Protein AF-A0A016RWY1-F1 (afdb_monomer)

Structure (mmCIF, N/CA/C/O backbone):
data_AF-A0A016RWY1-F1
#
_entry.id   AF-A0A016RWY1-F1
#
loop_
_atom_site.group_PDB
_atom_site.id
_atom_site.type_symbol
_atom_site.label_atom_id
_atom_site.label_alt_id
_atom_site.label_comp_id
_atom_site.label_asym_id
_atom_site.label_entity_id
_atom_site.label_seq_id
_atom_site.pdbx_PDB_ins_code
_atom_site.Cartn_x
_atom_site.Cartn_y
_atom_site.Cartn_z
_atom_site.occupancy
_atom_site.B_iso_or_equiv
_atom_site.auth_seq_id
_atom_site.auth_comp_id
_atom_site.auth_asym_id
_atom_site.auth_atom_id
_atom_site.pdbx_PDB_model_num
ATOM 1 N N . MET A 1 1 ? 58.516 -8.778 -71.151 1.00 37.78 1 MET A N 1
ATOM 2 C CA . MET A 1 1 ? 58.078 -7.601 -70.379 1.00 37.78 1 MET A CA 1
ATOM 3 C C . MET A 1 1 ? 56.767 -7.133 -70.985 1.00 37.78 1 MET A C 1
ATOM 5 O O . MET A 1 1 ? 56.772 -6.751 -72.142 1.00 37.78 1 MET A O 1
ATOM 9 N N . GLU A 1 2 ? 55.686 -7.360 -70.236 1.00 37.00 2 GLU A N 1
ATOM 10 C CA . GLU A 1 2 ? 54.470 -6.538 -70.077 1.00 37.00 2 GLU A CA 1
ATOM 11 C C . GLU A 1 2 ? 53.980 -5.612 -71.212 1.00 37.00 2 GLU A C 1
ATOM 13 O O . GLU A 1 2 ? 54.668 -4.667 -71.582 1.00 37.00 2 GLU A O 1
ATOM 18 N N . GLY A 1 3 ? 52.702 -5.816 -71.582 1.00 38.44 3 GLY A N 1
ATOM 19 C CA . GLY A 1 3 ? 51.715 -4.778 -71.940 1.00 38.44 3 GLY A CA 1
ATOM 20 C C . GLY A 1 3 ? 51.779 -4.201 -73.359 1.00 38.44 3 GLY A C 1
ATOM 21 O O . GLY A 1 3 ? 52.843 -4.040 -73.928 1.00 38.44 3 GLY A O 1
ATOM 22 N N . ALA A 1 4 ? 50.696 -3.798 -74.020 1.00 40.59 4 ALA A N 1
ATOM 23 C CA . ALA A 1 4 ? 49.253 -3.923 -73.837 1.00 40.59 4 ALA A CA 1
ATOM 24 C C . ALA A 1 4 ? 48.634 -3.496 -75.186 1.00 40.59 4 ALA A C 1
ATOM 26 O O . ALA A 1 4 ? 49.127 -2.570 -75.829 1.00 40.59 4 ALA A O 1
ATOM 27 N N . ALA A 1 5 ? 47.573 -4.172 -75.623 1.00 45.44 5 ALA A N 1
ATOM 28 C CA . ALA A 1 5 ? 46.811 -3.800 -76.809 1.00 45.44 5 ALA A CA 1
ATOM 29 C C . ALA A 1 5 ? 45.986 -2.529 -76.544 1.00 45.44 5 ALA A C 1
ATOM 31 O O . ALA A 1 5 ? 45.270 -2.471 -75.545 1.00 45.44 5 ALA A O 1
ATOM 32 N N . LEU A 1 6 ? 46.026 -1.562 -77.462 1.00 42.53 6 LEU A N 1
ATOM 33 C CA . LEU A 1 6 ? 44.980 -0.549 -77.597 1.00 42.53 6 LEU A CA 1
ATOM 34 C C . LEU A 1 6 ? 44.499 -0.524 -79.048 1.00 42.53 6 LEU A C 1
ATOM 36 O O . LEU A 1 6 ? 45.235 -0.195 -79.974 1.00 42.53 6 LEU A O 1
ATOM 40 N N . LEU A 1 7 ? 43.254 -0.962 -79.189 1.00 45.16 7 LEU A N 1
ATOM 41 C CA . LEU A 1 7 ? 42.408 -0.888 -80.365 1.00 45.16 7 LEU A CA 1
ATOM 42 C C . LEU A 1 7 ? 41.582 0.398 -80.212 1.00 45.16 7 LEU A C 1
ATOM 44 O O . LEU A 1 7 ? 40.684 0.435 -79.377 1.00 45.16 7 LEU A O 1
ATOM 48 N N . GLU A 1 8 ? 41.892 1.416 -81.004 1.00 40.41 8 GLU A N 1
ATOM 49 C CA . GLU A 1 8 ? 41.039 2.579 -81.291 1.00 40.41 8 GLU A CA 1
ATOM 50 C C . GLU A 1 8 ? 40.985 2.691 -82.824 1.00 40.41 8 GLU A C 1
ATOM 52 O O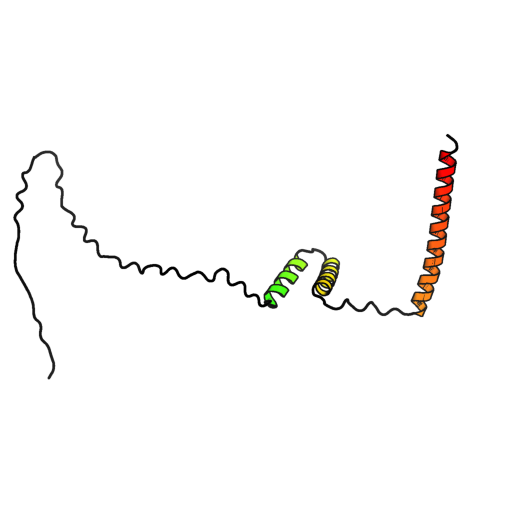 . GLU A 1 8 ? 41.974 2.413 -83.495 1.00 40.41 8 GLU A O 1
ATOM 57 N N . ASP A 1 9 ? 39.907 3.031 -83.513 1.00 36.09 9 ASP A N 1
ATOM 58 C CA . ASP A 1 9 ? 38.536 3.326 -83.139 1.00 36.09 9 ASP A CA 1
ATOM 59 C C . ASP A 1 9 ? 37.688 3.110 -84.403 1.00 36.09 9 ASP A C 1
ATOM 61 O O . ASP A 1 9 ? 38.121 3.354 -85.533 1.00 36.09 9 ASP A O 1
ATOM 65 N N . TYR A 1 10 ? 36.469 2.622 -84.207 1.00 38.66 10 TYR A N 1
ATOM 66 C CA . TYR A 1 10 ? 35.485 2.363 -85.254 1.00 38.66 10 TYR A CA 1
ATOM 67 C C . TYR A 1 10 ? 34.888 3.699 -85.731 1.00 38.66 10 TYR A C 1
ATOM 69 O O . TYR A 1 10 ? 34.192 4.368 -84.968 1.00 38.66 10 TYR A O 1
ATOM 77 N N . SER A 1 11 ? 35.115 4.091 -86.989 1.00 43.97 11 SER A N 1
ATOM 78 C CA . SER A 1 11 ? 34.396 5.212 -87.611 1.00 43.97 11 SER A CA 1
ATOM 79 C C . SER A 1 11 ? 33.672 4.761 -88.877 1.00 43.97 11 SER A C 1
ATOM 81 O O . SER A 1 11 ? 34.259 4.505 -89.926 1.00 43.97 11 SER A O 1
ATOM 83 N N . SER A 1 12 ? 32.362 4.613 -88.745 1.00 43.81 12 SER A N 1
ATOM 84 C CA . SER A 1 12 ? 31.376 4.502 -89.819 1.00 43.81 12 SER A CA 1
ATOM 85 C C . SER A 1 12 ? 30.015 4.618 -89.152 1.00 43.81 12 SER A C 1
ATOM 87 O O . SER A 1 12 ? 29.820 4.116 -88.053 1.00 43.81 12 SER A O 1
ATOM 89 N N . SER A 1 13 ? 28.990 5.206 -89.729 1.00 46.72 13 SER A N 1
ATOM 90 C CA . SER A 1 13 ? 28.770 5.879 -91.001 1.00 46.72 13 SER A CA 1
ATOM 91 C C . SER A 1 13 ? 27.300 6.295 -90.895 1.00 46.72 13 SER A C 1
ATOM 93 O O . SER A 1 13 ? 26.506 5.539 -90.332 1.00 46.72 13 SER A O 1
ATOM 95 N N . GLY A 1 14 ? 26.925 7.450 -91.434 1.00 41.91 14 GLY A N 1
ATOM 96 C CA . GLY A 1 14 ? 25.511 7.781 -91.636 1.00 41.91 14 GLY A CA 1
ATOM 97 C C . GLY A 1 14 ? 25.112 9.111 -91.025 1.00 41.91 14 GLY A C 1
ATOM 98 O O . GLY A 1 14 ? 24.424 9.162 -90.010 1.00 41.91 14 GLY A O 1
ATOM 99 N N . GLY A 1 15 ? 25.554 10.197 -91.656 1.00 43.56 15 GLY A N 1
ATOM 100 C CA . GLY A 1 15 ? 24.892 11.485 -91.515 1.00 43.56 15 GLY A CA 1
ATOM 101 C C . GLY A 1 15 ? 23.735 11.550 -92.503 1.00 43.56 15 GLY A C 1
ATOM 102 O O . GLY A 1 15 ? 23.967 11.828 -93.676 1.00 43.56 15 GLY A O 1
ATOM 103 N N . ASP A 1 16 ? 22.508 11.314 -92.042 1.00 43.84 16 ASP A N 1
ATOM 104 C CA . ASP A 1 16 ? 21.323 11.654 -92.828 1.00 43.84 16 ASP A CA 1
ATOM 105 C C . ASP A 1 16 ? 21.075 13.160 -92.706 1.00 43.84 16 ASP A C 1
ATOM 107 O O . ASP A 1 16 ? 20.672 13.685 -91.664 1.00 43.84 16 ASP A O 1
ATOM 111 N N . ALA A 1 17 ? 21.375 13.866 -93.795 1.00 53.75 17 ALA A N 1
ATOM 112 C CA . ALA A 1 17 ? 21.075 15.274 -93.978 1.00 53.75 17 ALA A CA 1
ATOM 113 C C . ALA A 1 17 ? 19.554 15.466 -94.078 1.00 53.75 17 ALA A C 1
ATOM 115 O O . ALA A 1 17 ? 18.958 15.361 -95.149 1.00 53.75 17 ALA A O 1
ATOM 116 N N . ILE A 1 18 ? 18.916 1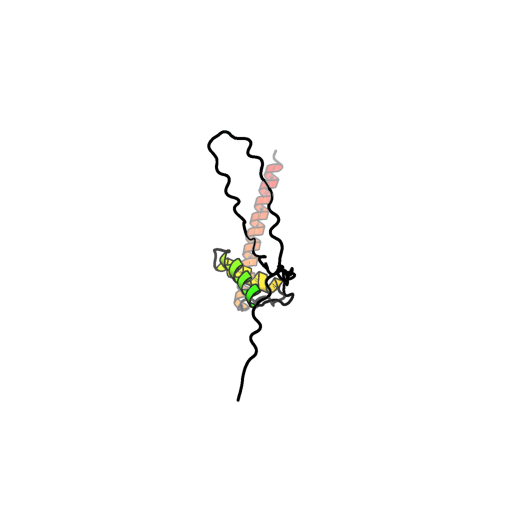5.759 -92.949 1.00 54.12 18 ILE A N 1
ATOM 117 C CA . ILE A 1 18 ? 17.523 16.207 -92.917 1.00 54.12 18 ILE A CA 1
ATOM 118 C C . ILE A 1 18 ? 17.463 17.684 -93.319 1.00 54.12 18 ILE A C 1
ATOM 120 O O . ILE A 1 18 ? 17.818 18.583 -92.563 1.00 54.12 18 ILE A O 1
ATOM 124 N N . SER A 1 19 ? 17.038 17.901 -94.563 1.00 51.50 19 SER A N 1
ATOM 125 C CA . SER A 1 19 ? 16.592 19.184 -95.106 1.00 51.50 19 SER A CA 1
ATOM 126 C C . SER A 1 19 ? 15.407 19.705 -94.288 1.00 51.50 19 SER A C 1
ATOM 128 O O . SER A 1 19 ? 14.372 19.043 -94.201 1.00 51.50 19 SER A O 1
ATOM 130 N N . PHE A 1 20 ? 15.550 20.889 -93.690 1.00 52.19 20 PHE A N 1
ATOM 131 C CA . PHE A 1 20 ? 14.453 21.587 -93.023 1.00 52.19 20 PHE A CA 1
ATOM 132 C C . PHE A 1 20 ? 13.974 22.724 -93.926 1.00 52.19 20 PHE A C 1
ATOM 134 O O . PHE A 1 20 ? 14.702 23.686 -94.168 1.00 52.19 20 PHE A O 1
ATOM 141 N N . THR A 1 21 ? 12.740 22.628 -94.417 1.00 52.44 21 THR A N 1
ATOM 142 C CA . THR A 1 21 ? 12.055 23.749 -95.067 1.00 52.44 21 THR A CA 1
ATOM 143 C C . THR A 1 21 ? 11.734 24.810 -94.019 1.00 52.44 21 THR A C 1
ATOM 145 O O . THR A 1 21 ? 10.956 24.561 -93.097 1.00 52.44 21 THR A O 1
ATOM 148 N N . THR A 1 22 ? 12.331 25.992 -94.146 1.00 52.66 22 THR A N 1
ATOM 149 C CA . THR A 1 22 ? 12.088 27.129 -93.257 1.00 52.66 22 THR A CA 1
ATOM 150 C C . THR A 1 22 ? 10.828 27.883 -93.687 1.00 52.66 22 THR A C 1
ATOM 152 O O . THR A 1 22 ? 10.852 28.697 -94.608 1.00 52.66 22 THR A O 1
ATOM 155 N N . SER A 1 23 ? 9.705 27.660 -92.997 1.00 53.56 23 SER A N 1
ATOM 156 C CA . SER A 1 23 ? 8.629 28.657 -92.977 1.00 53.56 23 SER A CA 1
ATOM 157 C C . SER A 1 23 ? 9.080 29.804 -92.073 1.00 53.56 23 SER A C 1
ATOM 159 O O . SER A 1 23 ? 9.141 29.668 -90.852 1.00 53.56 23 SER A O 1
ATOM 161 N N . SER A 1 24 ? 9.498 30.889 -92.716 1.00 58.97 24 SER A N 1
ATOM 162 C CA . SER A 1 24 ? 10.031 32.103 -92.105 1.00 58.97 24 SER A CA 1
ATOM 163 C C . SER A 1 24 ? 8.954 32.918 -91.373 1.00 58.97 24 SER A C 1
ATOM 165 O O . SER A 1 24 ? 7.801 32.946 -91.800 1.00 58.97 24 SER A O 1
ATOM 167 N N . THR A 1 25 ? 9.415 33.658 -90.356 1.00 46.41 25 THR A N 1
ATOM 168 C CA . THR A 1 25 ? 8.773 34.678 -89.492 1.00 46.41 25 THR A CA 1
ATOM 169 C C . THR A 1 25 ? 8.127 34.136 -88.202 1.00 46.41 25 THR A C 1
ATOM 171 O O . THR A 1 25 ? 7.262 33.275 -88.253 1.00 46.41 25 THR A O 1
ATOM 174 N N . ASP A 1 26 ? 8.522 34.536 -86.987 1.00 52.31 26 ASP A N 1
ATOM 175 C CA . ASP A 1 26 ? 9.234 35.744 -86.548 1.00 52.31 26 ASP A CA 1
ATOM 176 C C . ASP A 1 26 ? 10.189 35.446 -85.360 1.00 52.31 26 ASP A C 1
ATOM 178 O O . ASP A 1 26 ? 9.815 34.796 -84.383 1.00 52.31 26 ASP A O 1
ATOM 182 N N . GLY A 1 27 ? 11.447 35.885 -85.466 1.00 62.06 27 GLY A N 1
ATOM 183 C CA . GLY A 1 27 ? 12.372 36.122 -84.344 1.00 62.06 27 GLY A CA 1
ATOM 184 C C . GLY A 1 27 ? 12.935 34.973 -83.486 1.00 62.06 27 GLY A C 1
ATOM 185 O O . GLY A 1 27 ? 13.771 35.264 -82.631 1.00 62.06 27 GLY A O 1
ATOM 186 N N . VAL A 1 28 ? 12.557 33.700 -83.655 1.00 64.44 28 VAL A N 1
ATOM 187 C CA . VAL A 1 28 ? 12.994 32.632 -82.722 1.00 64.44 28 VAL A CA 1
ATOM 188 C C . VAL A 1 28 ? 13.892 31.587 -83.389 1.00 64.44 28 VAL A C 1
ATOM 190 O O . VAL A 1 28 ? 13.442 30.755 -84.173 1.00 64.44 28 VAL A O 1
ATOM 193 N N . GLN A 1 29 ? 15.177 31.582 -83.021 1.00 65.75 29 GLN A N 1
ATO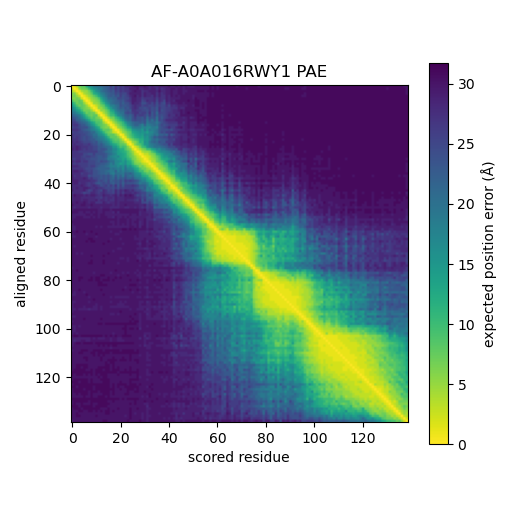M 194 C CA . GLN A 1 29 ? 16.107 30.503 -83.354 1.00 65.75 29 GLN A CA 1
ATOM 195 C C . GLN A 1 29 ? 15.916 29.353 -82.352 1.00 65.75 29 GLN A C 1
ATOM 197 O O . GLN A 1 29 ? 16.373 29.418 -81.212 1.00 65.75 29 GLN A O 1
ATOM 202 N N . VAL A 1 30 ? 15.213 28.293 -82.757 1.00 69.00 30 VAL A N 1
ATOM 203 C CA . VAL A 1 30 ? 15.058 27.091 -81.924 1.00 69.00 30 VAL A CA 1
ATOM 204 C C . VAL A 1 30 ? 16.339 26.264 -82.020 1.00 69.00 30 VAL A C 1
ATOM 206 O O . VAL A 1 30 ? 16.569 25.571 -83.006 1.00 69.00 30 VAL A O 1
ATOM 209 N N . VAL A 1 31 ? 17.184 26.342 -80.990 1.00 75.88 31 VAL A N 1
ATOM 210 C CA . VAL A 1 31 ? 18.356 25.468 -80.833 1.00 75.88 31 VAL A CA 1
ATOM 211 C C . VAL A 1 31 ? 17.895 24.147 -80.204 1.00 75.88 31 VAL A C 1
ATOM 213 O O . VAL A 1 31 ? 17.402 24.164 -79.072 1.00 75.88 31 VAL A O 1
ATOM 216 N N . PRO A 1 32 ? 18.048 22.987 -80.870 1.00 64.94 32 PRO A N 1
ATOM 217 C CA . PRO A 1 32 ? 17.703 21.703 -80.271 1.00 64.94 32 PRO A CA 1
ATOM 218 C C . PRO A 1 32 ? 18.617 21.406 -79.073 1.00 64.94 32 PRO A C 1
ATOM 220 O O . PRO A 1 32 ? 19.798 21.098 -79.232 1.00 64.94 32 PRO A O 1
ATOM 223 N N . CYS A 1 33 ? 18.089 21.480 -77.849 1.00 65.31 33 CYS A N 1
ATOM 224 C CA . CYS A 1 33 ? 18.824 21.049 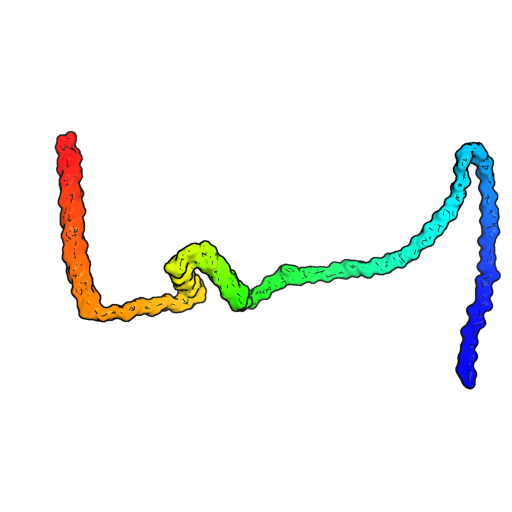-76.664 1.00 65.31 33 CYS A CA 1
ATOM 225 C C . CYS A 1 33 ? 18.671 19.528 -76.491 1.00 65.31 33 CYS A C 1
ATOM 227 O O . CYS A 1 33 ? 17.647 19.010 -76.048 1.00 65.31 33 CYS A O 1
ATOM 229 N N . VAL A 1 34 ? 19.706 18.767 -76.853 1.00 66.06 34 VAL A N 1
ATOM 230 C CA . VAL A 1 34 ? 19.719 17.317 -76.620 1.00 66.06 34 VAL A CA 1
ATOM 231 C C . VAL A 1 34 ? 19.979 17.060 -75.132 1.00 66.06 34 VAL A C 1
ATOM 233 O O . VAL A 1 34 ? 21.123 16.966 -74.684 1.00 66.06 34 VAL A O 1
ATOM 236 N N . ILE A 1 35 ? 18.913 16.946 -74.336 1.00 68.56 35 ILE A N 1
ATOM 237 C CA . ILE A 1 35 ? 19.008 16.550 -72.925 1.00 68.56 35 ILE A CA 1
ATOM 238 C C . ILE A 1 35 ? 19.383 15.065 -72.870 1.00 68.56 35 ILE A C 1
ATOM 240 O O . ILE A 1 35 ? 18.528 14.178 -72.926 1.00 68.56 35 ILE A O 1
ATOM 244 N N . ARG A 1 36 ? 20.681 14.774 -72.735 1.00 66.44 36 ARG A N 1
ATOM 245 C CA . ARG A 1 36 ? 21.180 13.417 -72.475 1.00 66.44 36 ARG A CA 1
ATOM 246 C C . ARG A 1 36 ? 20.739 12.979 -71.075 1.00 66.44 36 ARG A C 1
ATOM 248 O O . ARG A 1 36 ? 21.412 13.251 -70.080 1.00 66.44 36 ARG A O 1
ATOM 255 N N . LYS A 1 37 ? 19.592 12.302 -70.974 1.00 66.81 37 LYS A N 1
ATOM 256 C CA . LYS A 1 37 ? 19.144 11.670 -69.726 1.00 66.81 37 LYS A CA 1
ATOM 257 C C . LYS A 1 37 ? 20.086 10.512 -69.391 1.00 66.81 37 LYS A C 1
ATOM 259 O O . LYS A 1 37 ? 19.964 9.429 -69.951 1.00 66.81 37 LYS A O 1
ATOM 264 N N . LYS A 1 38 ? 21.024 10.725 -68.463 1.00 67.94 38 LYS A N 1
ATOM 265 C CA . LYS A 1 38 ? 21.762 9.611 -67.849 1.00 67.94 38 LYS A CA 1
ATOM 266 C C . LYS A 1 38 ? 20.771 8.765 -67.030 1.00 67.94 38 LYS A C 1
ATOM 268 O O . LYS A 1 38 ? 20.019 9.349 -66.241 1.00 67.94 38 LYS A O 1
ATOM 273 N N . PRO A 1 39 ? 20.746 7.429 -67.180 1.00 65.69 39 PRO A N 1
ATOM 274 C CA . PRO A 1 39 ? 19.873 6.578 -66.385 1.00 65.69 39 PRO A CA 1
ATOM 275 C C . PRO A 1 39 ? 20.310 6.661 -64.921 1.00 65.69 39 PRO A C 1
ATOM 277 O O . PRO A 1 39 ? 21.397 6.220 -64.552 1.00 65.69 39 PRO A O 1
ATOM 280 N N . ARG A 1 40 ? 19.478 7.263 -64.067 1.00 66.62 40 ARG A N 1
ATOM 281 C CA . ARG A 1 40 ? 19.696 7.200 -62.622 1.00 66.62 40 ARG A CA 1
ATOM 282 C C . ARG A 1 40 ? 19.290 5.804 -62.158 1.00 66.62 40 ARG A C 1
ATOM 284 O O . ARG A 1 40 ? 18.104 5.485 -62.143 1.00 66.62 40 ARG A O 1
ATOM 291 N N . PHE A 1 41 ? 20.265 4.983 -61.774 1.00 65.75 41 PHE A N 1
ATOM 292 C CA . PHE A 1 41 ? 20.010 3.750 -61.034 1.00 65.75 41 PHE A CA 1
ATOM 293 C C . PHE A 1 41 ? 19.586 4.134 -59.614 1.00 65.75 41 PHE A C 1
ATOM 295 O O . PHE A 1 41 ? 20.405 4.239 -58.706 1.00 65.75 41 PHE A O 1
ATOM 302 N N . ALA A 1 42 ? 18.301 4.432 -59.434 1.00 69.69 42 ALA A N 1
ATOM 303 C CA . ALA A 1 42 ? 17.728 4.515 -58.103 1.00 69.69 42 ALA A CA 1
ATOM 304 C C . ALA A 1 42 ? 17.660 3.076 -57.571 1.00 69.69 42 ALA A C 1
ATOM 306 O O . ALA A 1 42 ? 16.939 2.264 -58.164 1.00 69.69 42 ALA A O 1
ATOM 307 N N . PRO A 1 43 ? 18.411 2.713 -56.514 1.00 67.00 43 PRO A N 1
ATOM 308 C CA . PRO A 1 43 ? 18.300 1.382 -55.946 1.00 67.00 43 PRO A CA 1
ATOM 309 C C . PRO A 1 43 ? 16.840 1.178 -55.552 1.00 67.00 43 PRO A C 1
ATOM 311 O O . PRO A 1 43 ? 16.286 1.947 -54.764 1.00 67.00 43 PRO A O 1
ATOM 314 N N . LYS A 1 44 ? 16.198 0.176 -56.169 1.00 67.56 44 LYS A N 1
ATOM 315 C CA . LYS A 1 44 ? 14.828 -0.223 -55.844 1.00 67.56 44 LYS A CA 1
ATOM 316 C C . LYS A 1 44 ? 14.774 -0.357 -54.331 1.00 67.56 44 LYS A C 1
ATOM 318 O O . LYS A 1 44 ? 15.500 -1.182 -53.780 1.00 67.56 44 LYS A O 1
ATOM 323 N N . ILE A 1 45 ? 13.960 0.476 -53.682 1.00 67.75 45 ILE A N 1
ATOM 324 C CA . ILE A 1 45 ? 13.683 0.399 -52.249 1.00 67.75 45 ILE A CA 1
ATOM 325 C C . ILE A 1 45 ? 13.028 -0.962 -52.050 1.00 67.75 45 ILE A C 1
ATOM 327 O O . ILE A 1 45 ? 11.815 -1.128 -52.186 1.00 67.75 45 ILE A O 1
ATOM 331 N N . LEU A 1 46 ? 13.873 -1.971 -51.844 1.00 66.12 46 LEU A N 1
ATOM 332 C CA . LEU A 1 46 ? 13.485 -3.303 -51.453 1.00 66.12 46 LEU A CA 1
ATOM 333 C C . LEU A 1 46 ? 12.614 -3.075 -50.232 1.00 66.12 46 LEU A C 1
ATOM 335 O O . LEU A 1 46 ? 13.100 -2.544 -49.234 1.00 66.12 46 LEU A O 1
ATOM 339 N N . LYS A 1 47 ? 11.320 -3.379 -50.366 1.00 65.44 47 LYS A N 1
ATOM 340 C CA . LYS A 1 47 ? 10.320 -3.270 -49.307 1.00 65.44 47 LYS A CA 1
ATOM 341 C C . LYS A 1 47 ? 10.763 -4.165 -48.150 1.00 65.44 47 LYS A C 1
ATOM 343 O O . LYS A 1 47 ? 10.301 -5.296 -48.017 1.00 65.44 47 LYS A O 1
ATOM 348 N N . LYS A 1 48 ? 11.709 -3.699 -47.335 1.00 69.31 48 LYS A N 1
ATOM 349 C CA . LYS A 1 48 ? 12.073 -4.346 -46.085 1.00 69.31 48 LYS A CA 1
ATOM 350 C C . LYS A 1 48 ? 10.815 -4.269 -45.238 1.00 69.31 48 LYS A C 1
ATOM 352 O O . LYS A 1 48 ? 10.346 -3.177 -44.929 1.00 69.31 48 LYS A O 1
ATOM 357 N N . LYS A 1 49 ? 10.227 -5.429 -44.939 1.00 66.94 49 LYS A N 1
ATOM 358 C CA . LYS A 1 49 ? 9.073 -5.522 -44.046 1.00 66.94 49 LYS A CA 1
ATOM 359 C C . LYS A 1 49 ? 9.518 -4.920 -42.717 1.00 66.94 49 LYS A C 1
ATOM 361 O O . LYS A 1 49 ? 10.411 -5.463 -42.070 1.00 66.94 49 LYS A O 1
ATOM 366 N N . SER A 1 50 ? 8.981 -3.756 -42.370 1.00 63.81 50 SER A N 1
ATOM 367 C CA . SER A 1 50 ? 9.349 -3.066 -41.144 1.00 63.81 50 SER A CA 1
ATOM 368 C C . SER A 1 50 ? 9.017 -3.980 -39.970 1.00 63.81 50 SER A C 1
ATOM 370 O O . SER A 1 50 ? 7.856 -4.335 -39.775 1.00 63.81 50 SER A O 1
ATOM 372 N N . THR A 1 51 ? 10.003 -4.335 -39.152 1.00 62.56 51 THR A N 1
ATOM 373 C CA . THR A 1 51 ? 9.779 -5.034 -37.875 1.00 62.56 51 THR A CA 1
ATOM 374 C C . THR A 1 51 ? 9.203 -4.097 -36.808 1.00 62.56 51 THR A C 1
ATOM 376 O O . THR A 1 51 ? 9.385 -4.338 -35.621 1.00 62.56 51 THR A O 1
ATOM 379 N N . LEU A 1 52 ? 8.521 -3.024 -37.228 1.00 61.19 52 LEU A N 1
ATOM 380 C CA . LEU A 1 52 ? 8.051 -1.917 -36.396 1.00 61.19 52 LEU A CA 1
ATOM 381 C C . LEU A 1 52 ? 7.054 -2.364 -35.315 1.00 61.19 52 LEU A C 1
ATOM 383 O O . LEU A 1 52 ? 6.851 -1.648 -34.350 1.00 61.19 52 LEU A O 1
ATOM 387 N N . ASN A 1 53 ? 6.513 -3.581 -35.4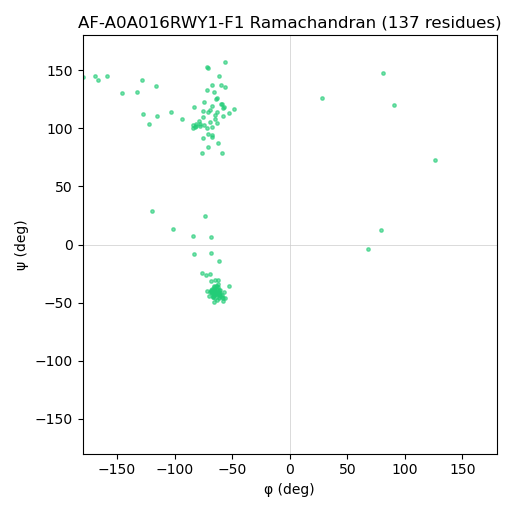34 1.00 59.69 53 ASN A N 1
ATOM 388 C CA . ASN A 1 53 ? 5.566 -4.163 -34.485 1.00 59.69 53 ASN A CA 1
ATOM 389 C C . ASN A 1 53 ? 6.080 -5.464 -33.846 1.00 59.69 53 ASN A C 1
ATOM 391 O O . ASN A 1 53 ? 5.284 -6.337 -33.505 1.00 59.69 53 ASN A O 1
ATOM 395 N N . LYS A 1 54 ? 7.400 -5.651 -33.699 1.00 61.47 54 LYS A N 1
ATOM 396 C CA . LYS A 1 54 ? 7.917 -6.707 -32.813 1.00 61.47 54 LYS A CA 1
ATOM 397 C C . LYS A 1 54 ? 7.775 -6.242 -31.366 1.00 61.47 54 LYS A C 1
ATOM 399 O O . LYS A 1 54 ? 8.735 -5.782 -30.757 1.00 61.47 54 LYS A O 1
ATOM 404 N N . ILE A 1 55 ? 6.564 -6.347 -30.832 1.00 61.78 55 ILE A N 1
ATOM 405 C CA . ILE A 1 55 ? 6.357 -6.282 -29.389 1.00 61.78 55 ILE A CA 1
ATOM 406 C C . ILE A 1 55 ? 6.972 -7.573 -28.853 1.00 61.78 55 ILE A C 1
ATOM 408 O O . ILE A 1 55 ? 6.458 -8.662 -29.104 1.00 61.78 55 ILE A O 1
ATOM 412 N N . SER A 1 56 ? 8.141 -7.462 -28.224 1.00 61.38 56 SER A N 1
ATOM 413 C CA . SER A 1 56 ? 8.718 -8.580 -27.489 1.00 61.38 56 SER A CA 1
ATOM 414 C C . SER A 1 56 ? 7.700 -8.992 -26.429 1.00 61.38 56 SER A C 1
ATOM 416 O O . SER A 1 56 ? 7.349 -8.180 -25.578 1.00 61.38 56 SER A O 1
ATOM 418 N N . SER A 1 57 ? 7.186 -10.221 -26.504 1.00 62.00 57 SER A N 1
ATOM 419 C CA . SER A 1 57 ? 6.284 -10.771 -25.484 1.00 62.00 57 SER A CA 1
ATOM 420 C C . SER A 1 57 ? 7.002 -11.021 -24.156 1.00 62.00 57 SER A C 1
ATOM 422 O O . SER A 1 57 ? 6.369 -11.392 -23.172 1.00 62.00 57 SER A O 1
ATOM 424 N N . GLU A 1 58 ? 8.326 -10.863 -24.135 1.00 70.06 58 GLU A N 1
ATOM 425 C CA . GLU A 1 58 ? 9.124 -10.927 -22.925 1.00 70.06 58 GLU A CA 1
ATOM 426 C C . GLU A 1 58 ? 8.925 -9.647 -22.106 1.00 70.06 58 GLU A C 1
ATOM 428 O O . GLU A 1 58 ? 9.181 -8.546 -22.612 1.00 70.06 58 GLU A O 1
ATOM 433 N N . PRO A 1 59 ? 8.489 -9.762 -20.839 1.00 67.25 59 PRO A N 1
ATOM 434 C CA . PRO A 1 59 ? 8.311 -8.608 -19.978 1.00 67.25 59 PRO A CA 1
ATOM 435 C C . PRO A 1 59 ? 9.668 -7.943 -19.750 1.00 67.25 59 PRO A C 1
ATOM 437 O O . PRO A 1 59 ? 10.517 -8.428 -19.001 1.00 67.25 59 PRO A O 1
ATOM 440 N N . ASN A 1 60 ? 9.886 -6.808 -20.413 1.00 77.31 60 ASN A N 1
ATOM 441 C CA . ASN A 1 60 ? 11.073 -6.005 -20.187 1.00 77.31 60 ASN A CA 1
ATOM 442 C C . ASN A 1 60 ? 10.940 -5.337 -18.818 1.00 77.31 60 ASN A C 1
ATOM 444 O O . ASN A 1 60 ? 10.255 -4.324 -18.672 1.00 77.31 60 ASN A O 1
ATOM 448 N N . LEU A 1 61 ? 11.607 -5.913 -17.817 1.00 76.50 61 LEU A N 1
ATOM 449 C CA . LEU A 1 61 ? 11.545 -5.445 -16.434 1.00 76.50 61 LEU A CA 1
ATOM 450 C C . LEU A 1 61 ? 11.855 -3.949 -16.310 1.00 76.50 61 LEU A C 1
ATOM 452 O O . LEU A 1 61 ? 11.195 -3.278 -15.528 1.00 76.50 61 LEU A O 1
ATOM 456 N N . LYS A 1 62 ? 12.776 -3.411 -17.127 1.00 80.00 62 LYS A N 1
ATOM 457 C CA . LYS A 1 62 ? 13.123 -1.979 -17.121 1.00 80.00 62 LYS A CA 1
ATOM 458 C C . LYS A 1 62 ? 11.962 -1.104 -17.588 1.00 80.00 62 LYS A C 1
ATOM 460 O O . LYS A 1 62 ? 11.749 -0.023 -17.047 1.00 80.00 62 LYS A O 1
ATOM 465 N N . HIS A 1 63 ? 11.217 -1.570 -18.589 1.00 74.69 63 HIS A N 1
ATOM 466 C CA . HIS A 1 63 ? 10.056 -0.858 -19.110 1.00 74.69 63 HIS A CA 1
ATOM 467 C C . HIS A 1 63 ? 8.904 -0.869 -18.103 1.00 74.69 63 HIS A C 1
ATOM 469 O O . HIS A 1 63 ? 8.348 0.183 -17.812 1.00 74.69 63 HIS A O 1
ATOM 475 N N . VAL A 1 64 ? 8.627 -2.023 -17.487 1.00 79.69 64 VAL A N 1
ATOM 476 C CA . VAL A 1 64 ? 7.607 -2.143 -16.435 1.00 79.69 64 VAL A CA 1
ATOM 477 C C . VAL A 1 64 ? 7.958 -1.267 -15.233 1.00 79.69 64 VAL A C 1
ATOM 479 O O . VAL A 1 64 ? 7.107 -0.526 -14.751 1.00 79.69 64 VAL A O 1
ATOM 482 N N . THR A 1 65 ? 9.214 -1.282 -14.771 1.00 80.38 65 THR A N 1
ATOM 483 C CA . THR A 1 65 ? 9.638 -0.402 -13.670 1.00 80.38 65 THR A CA 1
ATOM 484 C C . THR A 1 65 ? 9.494 1.072 -14.027 1.00 80.38 65 THR A C 1
ATOM 486 O O . THR A 1 65 ? 9.045 1.844 -13.187 1.00 80.38 65 THR A O 1
ATOM 489 N N . PHE A 1 66 ? 9.811 1.453 -15.267 1.00 81.19 66 PHE A N 1
ATOM 490 C CA . PHE A 1 66 ? 9.670 2.829 -15.737 1.00 81.19 66 PHE A CA 1
ATOM 491 C C . PHE A 1 66 ? 8.202 3.270 -15.805 1.00 81.19 66 PHE A C 1
ATOM 493 O O . PHE A 1 66 ? 7.871 4.360 -15.349 1.00 81.19 66 PHE A O 1
ATOM 500 N N . GLU A 1 67 ? 7.299 2.435 -16.322 1.00 77.88 67 GLU A N 1
ATOM 501 C CA . GLU A 1 67 ? 5.868 2.762 -16.363 1.00 77.88 67 GLU A CA 1
ATOM 502 C C . GLU A 1 67 ? 5.251 2.853 -14.965 1.00 77.88 67 GLU A C 1
ATOM 504 O O . GLU A 1 67 ? 4.490 3.780 -14.683 1.00 77.88 67 GLU A O 1
ATOM 509 N N . VAL A 1 68 ? 5.623 1.937 -14.067 1.00 78.50 68 VAL A N 1
ATOM 510 C CA . VAL A 1 68 ? 5.209 1.980 -12.660 1.00 78.50 68 VAL A CA 1
ATOM 511 C C . VAL A 1 68 ? 5.717 3.258 -11.994 1.00 78.50 68 VAL A C 1
ATOM 513 O O . VAL A 1 68 ? 4.950 3.945 -11.322 1.00 78.50 68 VAL A O 1
ATOM 516 N N . GLU A 1 69 ? 6.981 3.625 -12.203 1.00 78.06 69 GLU A N 1
ATOM 517 C CA . GLU A 1 69 ? 7.558 4.863 -11.675 1.00 78.06 69 GLU A CA 1
ATOM 518 C C . GLU A 1 69 ? 6.855 6.110 -12.228 1.00 78.06 69 GLU A C 1
ATOM 520 O O . GLU A 1 69 ? 6.518 7.011 -11.458 1.00 78.06 69 GLU A O 1
ATOM 525 N N . GLN A 1 70 ? 6.537 6.133 -13.523 1.00 79.12 70 GLN A N 1
ATOM 526 C CA . GLN A 1 70 ? 5.812 7.232 -14.163 1.00 79.12 70 GLN A CA 1
ATOM 527 C C . GLN A 1 70 ? 4.373 7.375 -13.659 1.00 79.12 70 GLN A C 1
ATOM 529 O O . GLN A 1 70 ? 3.902 8.498 -13.468 1.00 79.12 70 GLN A O 1
ATOM 534 N N . LEU A 1 71 ? 3.664 6.269 -13.421 1.00 71.12 71 LEU A N 1
ATOM 535 C CA . LEU A 1 71 ? 2.329 6.301 -12.816 1.00 71.12 71 LEU A CA 1
ATOM 536 C C . LEU A 1 71 ? 2.385 6.844 -11.386 1.00 71.12 71 LEU A C 1
ATOM 538 O O . LEU A 1 71 ? 1.591 7.707 -11.020 1.00 71.12 71 LEU A O 1
ATOM 542 N N . LEU A 1 72 ? 3.376 6.414 -10.608 1.00 70.44 72 LEU A N 1
ATOM 543 C CA . LEU A 1 72 ? 3.580 6.894 -9.243 1.00 70.44 72 LEU A CA 1
ATOM 544 C C . LEU A 1 72 ? 4.030 8.356 -9.183 1.00 70.44 72 LEU A C 1
ATOM 546 O O . LEU A 1 72 ? 3.711 9.048 -8.223 1.00 70.44 72 LEU A O 1
ATOM 550 N N . ALA A 1 73 ? 4.768 8.844 -10.179 1.00 72.25 73 ALA A N 1
ATOM 551 C CA . ALA A 1 73 ? 5.163 10.248 -10.267 1.00 72.25 73 ALA A CA 1
ATOM 552 C C . ALA A 1 73 ? 3.973 11.178 -10.566 1.00 72.25 73 ALA A C 1
ATOM 554 O O . ALA A 1 73 ? 4.010 12.351 -10.197 1.00 72.25 73 ALA A O 1
ATOM 555 N N . ARG A 1 74 ? 2.912 10.666 -11.207 1.00 69.56 74 ARG A N 1
ATOM 556 C CA . ARG A 1 74 ? 1.679 11.424 -11.484 1.00 69.56 74 ARG A CA 1
ATOM 557 C C . ARG A 1 74 ? 0.783 11.588 -10.255 1.00 69.56 74 ARG A C 1
ATOM 559 O O . ARG A 1 74 ? 0.010 12.540 -10.203 1.00 69.56 74 ARG A O 1
ATOM 566 N N . GLU A 1 75 ? 0.884 10.705 -9.265 1.00 65.06 75 GLU A N 1
ATOM 567 C CA . GLU A 1 75 ? 0.162 10.843 -7.998 1.00 65.06 75 GLU A CA 1
ATOM 568 C C . GLU A 1 75 ? 0.918 11.806 -7.065 1.00 65.06 75 GLU A C 1
ATOM 570 O O . GLU A 1 75 ? 1.954 11.482 -6.486 1.00 65.06 75 GLU A O 1
ATOM 575 N N . GLY A 1 76 ? 0.404 13.034 -6.942 1.00 63.16 76 GLY A N 1
ATOM 576 C CA . GLY A 1 76 ? 1.089 14.184 -6.332 1.00 63.16 76 GLY A CA 1
ATOM 577 C C . GLY A 1 76 ? 1.341 14.134 -4.818 1.00 63.16 76 GLY A C 1
ATOM 578 O O . GLY A 1 76 ? 1.808 15.124 -4.259 1.00 63.16 76 GLY A O 1
ATOM 579 N N . ASN A 1 77 ? 1.063 13.022 -4.132 1.00 73.31 77 ASN A N 1
ATOM 580 C CA . ASN A 1 77 ? 1.218 12.907 -2.681 1.00 73.31 77 ASN A CA 1
ATOM 581 C C . ASN A 1 77 ? 1.957 11.621 -2.280 1.00 73.31 77 ASN A C 1
ATOM 583 O O . ASN A 1 77 ? 1.638 10.518 -2.712 1.00 73.31 77 ASN A O 1
ATOM 587 N N . VAL A 1 78 ? 2.964 11.753 -1.412 1.00 68.44 78 VAL A N 1
ATOM 588 C CA . VAL A 1 78 ? 3.869 10.662 -1.007 1.00 68.44 78 VAL A CA 1
ATOM 589 C C . VAL A 1 78 ? 3.152 9.510 -0.305 1.00 68.44 78 VAL A C 1
ATOM 591 O O . VAL A 1 78 ? 3.545 8.358 -0.488 1.00 68.44 78 VAL A O 1
ATOM 594 N N . GLN A 1 79 ? 2.107 9.803 0.469 1.00 70.62 79 GLN A N 1
ATOM 595 C CA . GLN A 1 79 ? 1.297 8.766 1.116 1.00 70.62 79 GLN A CA 1
ATOM 596 C C . GLN A 1 79 ? 0.515 7.952 0.081 1.00 70.62 79 GLN A C 1
ATOM 598 O O . GLN A 1 79 ? 0.517 6.723 0.137 1.00 70.62 79 GLN A O 1
ATOM 603 N N . ASP A 1 80 ? -0.052 8.631 -0.914 1.00 76.38 80 ASP A N 1
ATOM 604 C CA . ASP A 1 80 ? -0.829 8.000 -1.980 1.00 76.38 80 ASP A CA 1
ATOM 605 C C . ASP A 1 80 ? 0.069 7.127 -2.868 1.00 76.38 80 ASP A C 1
ATOM 607 O O . ASP A 1 80 ? -0.276 5.978 -3.140 1.00 76.38 80 ASP A O 1
ATOM 611 N N . ARG A 1 81 ? 1.307 7.569 -3.146 1.00 75.62 81 ARG A N 1
ATOM 612 C CA . ARG A 1 81 ? 2.316 6.761 -3.860 1.00 75.62 81 ARG A CA 1
ATOM 613 C C . ARG A 1 81 ? 2.620 5.428 -3.176 1.00 75.62 81 ARG A C 1
ATOM 615 O O . ARG A 1 81 ? 2.794 4.413 -3.848 1.00 75.62 81 ARG A O 1
ATOM 622 N N . ASN A 1 82 ? 2.722 5.408 -1.848 1.00 78.50 82 ASN A N 1
ATOM 623 C CA . ASN A 1 82 ? 2.993 4.167 -1.118 1.00 78.50 82 ASN A CA 1
ATOM 624 C C . ASN A 1 82 ? 1.790 3.219 -1.175 1.00 78.50 82 ASN A C 1
ATOM 626 O O . ASN A 1 82 ? 1.963 2.027 -1.418 1.00 78.50 82 ASN A O 1
ATOM 630 N N . VAL A 1 83 ? 0.575 3.753 -1.047 1.00 81.00 83 VAL A N 1
ATOM 631 C CA . VAL A 1 83 ? -0.662 2.973 -1.183 1.00 81.00 83 VAL A CA 1
ATOM 632 C C . VAL A 1 83 ? -0.816 2.419 -2.604 1.00 81.00 83 VAL A C 1
ATOM 634 O O . VAL A 1 83 ? -1.167 1.251 -2.776 1.00 81.00 83 VAL A O 1
ATOM 637 N N . ALA A 1 84 ? -0.519 3.212 -3.633 1.00 79.69 84 ALA A N 1
ATOM 638 C CA . ALA A 1 84 ? -0.556 2.772 -5.025 1.00 79.69 84 ALA A CA 1
ATOM 639 C C . ALA A 1 84 ? 0.482 1.679 -5.316 1.00 79.69 84 ALA A C 1
ATOM 641 O O . ALA A 1 84 ? 0.155 0.682 -5.963 1.00 79.69 84 ALA A O 1
ATOM 642 N N . ARG A 1 85 ? 1.700 1.800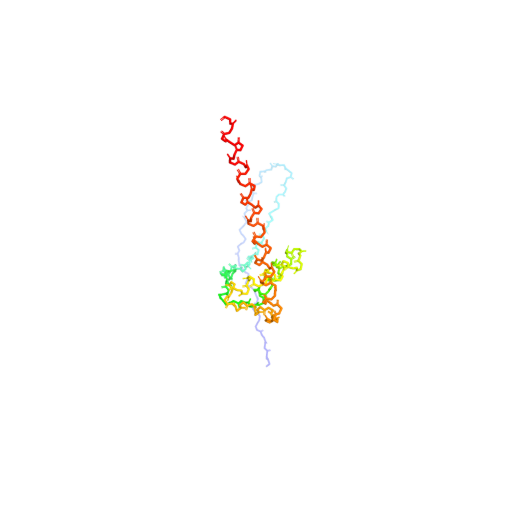 -4.768 1.00 79.56 85 ARG A N 1
ATOM 643 C CA . ARG A 1 85 ? 2.715 0.733 -4.821 1.00 79.56 85 ARG A CA 1
ATOM 644 C C . ARG A 1 85 ? 2.210 -0.560 -4.199 1.00 79.56 85 ARG A C 1
ATOM 646 O O . ARG A 1 85 ? 2.327 -1.608 -4.824 1.00 79.56 85 ARG A O 1
ATOM 653 N N . GLU A 1 86 ? 1.635 -0.498 -3.000 1.00 82.44 86 GLU A N 1
ATOM 654 C CA . GLU A 1 86 ? 1.099 -1.685 -2.325 1.00 82.44 86 GLU A CA 1
ATOM 655 C C . GLU A 1 86 ? -0.010 -2.351 -3.149 1.00 82.44 86 GLU A C 1
ATOM 657 O O . GLU A 1 86 ? 0.007 -3.568 -3.341 1.00 82.44 86 GLU A O 1
ATOM 662 N N . ARG A 1 87 ? -0.932 -1.563 -3.716 1.00 82.62 87 ARG A N 1
ATOM 663 C CA . ARG A 1 87 ? -1.993 -2.073 -4.602 1.00 82.62 87 ARG A CA 1
ATOM 664 C C . ARG A 1 87 ? -1.436 -2.734 -5.859 1.00 82.62 87 ARG A C 1
ATOM 666 O O . ARG A 1 87 ? -1.942 -3.777 -6.274 1.00 82.62 87 ARG A O 1
ATOM 673 N N . LEU A 1 88 ? -0.398 -2.153 -6.453 1.00 81.50 88 LEU A N 1
ATOM 674 C CA . LEU A 1 88 ? 0.257 -2.699 -7.637 1.00 81.50 88 LEU A CA 1
ATOM 675 C C . LEU A 1 88 ? 0.968 -4.019 -7.323 1.00 81.50 88 LEU A C 1
ATOM 677 O O . LEU A 1 88 ? 0.786 -4.993 -8.046 1.00 81.50 88 LEU A O 1
ATOM 681 N N . VAL A 1 89 ? 1.705 -4.082 -6.211 1.00 84.94 89 VAL A N 1
ATOM 682 C CA . VAL A 1 89 ? 2.357 -5.317 -5.747 1.00 84.94 89 VAL A CA 1
ATOM 683 C C . VAL A 1 89 ? 1.330 -6.434 -5.567 1.00 84.94 89 VAL A C 1
ATOM 685 O O . VAL A 1 89 ? 1.545 -7.529 -6.079 1.00 84.94 89 VAL A O 1
ATOM 688 N N . VAL A 1 90 ? 0.191 -6.155 -4.923 1.00 83.44 90 VAL A N 1
ATOM 689 C CA . VAL A 1 90 ? -0.896 -7.136 -4.758 1.00 83.44 90 VAL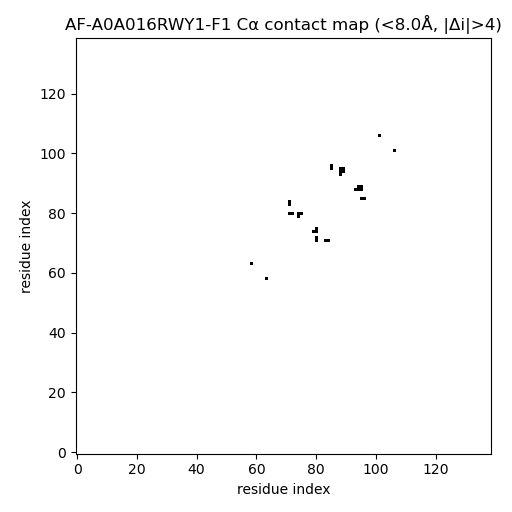 A CA 1
ATOM 690 C C . VAL A 1 90 ? -1.489 -7.562 -6.105 1.00 83.44 90 VAL A C 1
ATOM 692 O O . VAL A 1 90 ? -1.716 -8.748 -6.326 1.00 83.44 90 VAL A O 1
ATOM 695 N N . SER A 1 91 ? -1.696 -6.620 -7.028 1.00 81.38 91 SER A N 1
ATOM 696 C CA . SER A 1 91 ? -2.260 -6.904 -8.359 1.00 81.38 91 SER A CA 1
ATOM 697 C C . SER A 1 91 ? -1.343 -7.785 -9.214 1.00 81.38 91 SER A C 1
ATOM 699 O O . SER A 1 91 ? -1.822 -8.579 -10.018 1.00 81.38 91 SER A O 1
ATOM 701 N N . LEU A 1 92 ? -0.028 -7.683 -9.010 1.00 84.00 92 LEU A N 1
ATOM 702 C CA . LEU A 1 92 ? 0.987 -8.517 -9.661 1.00 84.00 92 LEU A CA 1
ATOM 703 C C . LEU A 1 92 ? 1.207 -9.870 -8.955 1.00 84.00 92 LEU A C 1
ATOM 705 O O . LEU A 1 92 ? 2.132 -10.599 -9.305 1.00 84.00 92 LEU A O 1
ATOM 709 N N . GLY A 1 93 ? 0.383 -10.210 -7.958 1.00 83.88 93 GLY A N 1
ATOM 710 C CA . GLY A 1 93 ? 0.494 -11.457 -7.195 1.00 83.88 93 GLY A CA 1
ATOM 711 C C . GLY A 1 93 ? 1.578 -11.439 -6.114 1.00 83.88 93 GLY A C 1
ATOM 712 O O . GLY A 1 93 ? 1.928 -12.484 -5.568 1.00 83.88 93 GLY A O 1
ATOM 713 N N . GLY A 1 94 ? 2.121 -10.265 -5.792 1.00 84.44 94 GLY A N 1
ATOM 714 C CA . GLY A 1 94 ? 3.035 -10.081 -4.674 1.00 84.44 94 GLY A CA 1
ATOM 715 C C . GLY A 1 94 ? 2.327 -10.185 -3.321 1.00 84.44 94 GLY A C 1
ATOM 716 O O . GLY A 1 94 ? 1.142 -9.881 -3.174 1.00 84.44 94 GLY A O 1
ATOM 717 N N . ASN A 1 95 ? 3.076 -10.597 -2.298 1.00 81.88 95 ASN A N 1
ATOM 718 C CA . ASN A 1 95 ? 2.549 -10.711 -0.940 1.00 81.88 95 ASN A CA 1
ATOM 719 C C . ASN A 1 95 ? 2.210 -9.334 -0.358 1.00 81.88 95 ASN A C 1
ATOM 721 O O . ASN A 1 95 ? 2.998 -8.392 -0.459 1.00 81.88 95 ASN A O 1
ATOM 725 N N . SER A 1 96 ? 1.061 -9.240 0.315 1.00 80.00 96 SER A N 1
ATOM 726 C CA . SER A 1 96 ? 0.692 -8.036 1.063 1.00 80.00 96 SER A CA 1
ATOM 727 C C . SER A 1 96 ? 1.704 -7.751 2.182 1.00 80.00 96 SER A C 1
ATOM 729 O O . SER A 1 96 ? 2.223 -8.695 2.795 1.00 80.00 96 SER A O 1
ATOM 731 N N . PRO A 1 97 ? 1.989 -6.471 2.480 1.00 79.12 97 PRO A N 1
ATOM 732 C CA . PRO A 1 97 ? 2.926 -6.119 3.536 1.00 79.12 97 PRO A CA 1
ATOM 733 C C . PRO A 1 97 ? 2.451 -6.681 4.878 1.00 79.12 97 PRO A C 1
ATOM 735 O O . PRO A 1 97 ? 1.267 -6.630 5.224 1.00 79.12 97 PRO A O 1
ATOM 738 N N . LYS A 1 98 ? 3.391 -7.229 5.656 1.00 81.38 98 LYS A N 1
ATOM 739 C CA . LYS A 1 98 ? 3.101 -7.693 7.015 1.00 81.38 98 LYS A CA 1
ATOM 740 C C . LYS A 1 98 ? 2.676 -6.482 7.844 1.00 81.38 98 LYS A C 1
ATOM 742 O O . LYS A 1 98 ? 3.389 -5.481 7.893 1.00 81.38 98 LYS A O 1
ATOM 747 N N . GLY A 1 99 ? 1.506 -6.574 8.474 1.00 79.38 99 GLY A N 1
ATOM 748 C CA . GLY A 1 99 ? 0.984 -5.510 9.327 1.00 79.38 99 GLY A CA 1
ATOM 749 C C . GLY A 1 99 ? 1.965 -5.136 10.441 1.00 79.38 99 GLY A C 1
ATOM 750 O O . GLY A 1 99 ? 2.825 -5.927 10.833 1.00 79.38 99 GLY A O 1
ATOM 751 N N . LYS A 1 100 ? 1.830 -3.915 10.968 1.00 83.31 100 LYS A N 1
ATOM 752 C CA . LYS A 1 100 ? 2.666 -3.438 12.078 1.00 83.31 100 LYS A CA 1
ATOM 753 C C . LYS A 1 100 ? 2.544 -4.393 13.266 1.00 83.31 100 LYS A C 1
ATOM 755 O O . LYS A 1 100 ? 1.439 -4.795 13.626 1.00 83.31 100 LYS A O 1
ATOM 760 N N . ALA A 1 101 ? 3.670 -4.727 13.892 1.00 85.69 101 ALA A N 1
ATOM 761 C CA . ALA A 1 101 ? 3.655 -5.468 15.145 1.00 85.69 101 ALA A CA 1
ATOM 762 C C . ALA A 1 101 ? 2.971 -4.611 16.221 1.00 85.69 101 ALA A C 1
ATOM 764 O O . ALA A 1 101 ? 3.362 -3.467 16.453 1.00 85.69 101 ALA A O 1
ATOM 765 N N . VAL A 1 102 ? 1.935 -5.153 16.862 1.00 87.25 102 VAL A N 1
ATOM 766 C CA . VAL A 1 102 ? 1.178 -4.454 17.909 1.00 87.25 102 VAL A CA 1
ATOM 767 C C . VAL A 1 102 ? 1.343 -5.193 19.229 1.00 87.25 102 VAL A C 1
ATOM 769 O O . VAL A 1 102 ? 1.227 -6.417 19.289 1.00 87.25 102 VAL A O 1
ATOM 772 N N . ASN A 1 103 ? 1.571 -4.449 20.312 1.00 93.88 103 ASN A N 1
ATOM 773 C CA . ASN A 1 103 ? 1.589 -5.015 21.655 1.00 93.88 103 ASN A CA 1
ATOM 774 C C . ASN A 1 103 ? 0.179 -5.491 22.046 1.00 93.88 103 ASN A C 1
ATOM 776 O O . ASN A 1 103 ? -0.763 -4.701 22.143 1.00 93.88 103 ASN A O 1
ATOM 780 N N . TYR A 1 104 ? 0.042 -6.790 22.309 1.00 95.06 104 TYR A N 1
ATOM 781 C CA . TYR A 1 104 ? -1.248 -7.422 22.582 1.00 95.06 104 TYR A CA 1
ATOM 782 C C . TYR A 1 104 ? -1.947 -6.891 23.845 1.00 95.06 104 TYR A C 1
ATOM 784 O O . TYR A 1 104 ? -3.179 -6.846 23.886 1.00 95.06 104 TYR A O 1
ATOM 792 N N . LYS A 1 105 ? -1.186 -6.451 24.859 1.00 94.94 105 LYS A N 1
ATOM 793 C CA . LYS A 1 105 ? -1.754 -5.860 26.082 1.00 94.94 105 LYS A CA 1
ATOM 794 C C . LYS A 1 105 ? -2.460 -4.541 25.761 1.00 94.94 105 LYS A C 1
ATOM 796 O O . LYS A 1 105 ? -3.640 -4.395 26.065 1.00 94.94 105 LYS A O 1
ATOM 801 N N . LEU A 1 106 ? -1.780 -3.651 25.037 1.00 92.81 106 LEU A N 1
ATOM 802 C CA . LEU A 1 106 ? -2.340 -2.363 24.610 1.00 92.81 106 LEU A CA 1
ATOM 803 C C . LEU A 1 106 ? -3.534 -2.544 23.666 1.00 92.81 106 LEU A C 1
ATOM 805 O O . LEU A 1 106 ? -4.547 -1.861 23.798 1.00 92.81 106 LEU A O 1
ATOM 809 N N . LEU A 1 107 ? -3.461 -3.518 22.753 1.00 93.31 107 LEU A N 1
ATOM 810 C CA . LEU A 1 107 ? -4.554 -3.804 21.823 1.00 93.31 107 LEU A CA 1
ATOM 811 C C . LEU A 1 107 ? -5.836 -4.249 22.545 1.00 93.31 107 LEU A C 1
ATOM 813 O O . LEU A 1 107 ? -6.942 -3.909 22.118 1.00 93.31 107 LEU A O 1
ATOM 817 N N . LYS A 1 108 ? -5.711 -5.014 23.636 1.00 95.00 108 LYS A N 1
ATOM 818 C CA . LYS A 1 108 ? -6.863 -5.412 24.457 1.00 95.00 108 LYS A CA 1
ATOM 819 C C . LYS A 1 108 ? -7.514 -4.213 25.138 1.00 95.00 108 LYS A C 1
ATOM 821 O O . LYS A 1 108 ? -8.742 -4.121 25.137 1.00 95.00 108 LYS A O 1
ATOM 826 N N . GLU A 1 109 ? -6.714 -3.307 25.690 1.00 94.19 109 GLU A N 1
ATOM 827 C CA . GLU A 1 109 ? -7.225 -2.100 26.345 1.00 94.19 109 GLU A CA 1
ATOM 828 C C . GLU A 1 109 ? -7.927 -1.175 25.351 1.00 94.19 109 GLU A C 1
ATOM 830 O O . GLU A 1 109 ? -9.070 -0.782 25.598 1.00 94.19 109 GLU A O 1
ATOM 835 N N . GLN A 1 110 ? -7.321 -0.939 24.183 1.00 92.75 110 GLN A N 1
ATOM 836 C CA . GLN A 1 110 ? -7.945 -0.162 23.108 1.00 92.75 110 GLN A CA 1
ATOM 837 C C . GLN A 1 110 ? -9.277 -0.769 22.662 1.00 92.75 110 GLN A C 1
ATOM 839 O O . GLN A 1 110 ? -10.271 -0.054 22.575 1.00 92.75 110 GLN A O 1
ATOM 844 N N . ARG A 1 111 ? -9.358 -2.093 22.454 1.00 93.88 111 ARG A N 1
ATOM 845 C CA . ARG A 1 111 ? -10.636 -2.739 22.097 1.00 93.88 111 ARG A CA 1
ATOM 846 C C . ARG A 1 111 ? -11.694 -2.606 23.188 1.00 93.88 111 ARG A C 1
ATOM 848 O O . ARG A 1 111 ? -12.879 -2.516 22.871 1.00 93.88 111 ARG A O 1
ATOM 855 N N . LYS A 1 112 ? -11.298 -2.640 24.463 1.00 94.75 112 LYS A N 1
ATOM 856 C CA . LYS A 1 112 ? -12.229 -2.469 25.586 1.00 94.75 112 LYS A CA 1
ATOM 857 C C . LYS A 1 112 ? -12.796 -1.048 25.605 1.00 94.75 112 LYS A C 1
ATOM 859 O O . LYS A 1 112 ? -14.008 -0.896 25.738 1.00 94.75 112 LYS A O 1
ATOM 864 N N . GLN A 1 113 ? -11.941 -0.041 25.431 1.00 92.62 113 GLN A N 1
ATOM 865 C CA . GLN A 1 113 ? -12.354 1.364 25.338 1.00 92.62 113 GLN A CA 1
ATOM 866 C C . GLN A 1 113 ? -13.244 1.598 24.114 1.00 92.62 113 GLN A C 1
ATOM 868 O O . GLN A 1 113 ? -14.354 2.101 24.255 1.00 92.62 113 GLN A O 1
ATOM 873 N N . GLN A 1 114 ? -12.830 1.107 22.945 1.00 92.81 114 GLN A N 1
ATOM 874 C CA . GLN A 1 114 ? -13.585 1.247 21.702 1.00 92.81 114 GLN A CA 1
ATOM 875 C C . GLN A 1 114 ? -14.986 0.629 21.802 1.00 92.81 114 GLN A C 1
ATOM 877 O O . GLN A 1 114 ? -15.963 1.272 21.434 1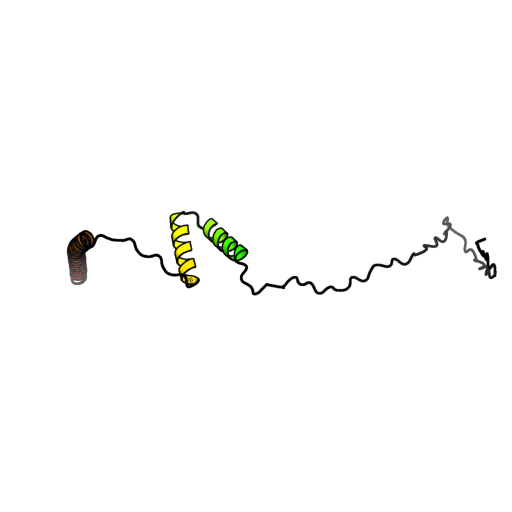.00 92.81 114 GLN A O 1
ATOM 882 N N . LYS A 1 115 ? -15.123 -0.567 22.396 1.00 93.50 115 LYS A N 1
ATOM 883 C CA . LYS A 1 115 ? -16.444 -1.169 22.657 1.00 93.50 115 LYS A CA 1
ATOM 884 C C . LYS A 1 115 ? -17.316 -0.317 23.581 1.00 93.50 115 LYS A C 1
ATOM 886 O O . LYS A 1 115 ? -18.526 -0.253 23.375 1.00 93.50 115 LYS A O 1
ATOM 891 N N . ALA A 1 116 ? -16.731 0.303 24.604 1.00 90.00 116 ALA A N 1
ATOM 892 C CA . ALA A 1 116 ? -17.474 1.170 25.515 1.00 90.00 116 ALA A CA 1
ATOM 893 C C . ALA A 1 116 ? -17.942 2.454 24.812 1.00 90.00 116 ALA A C 1
ATOM 895 O O . ALA A 1 116 ? -19.081 2.882 25.007 1.00 90.00 116 ALA A O 1
ATOM 896 N N . ASP A 1 117 ? -17.100 3.041 23.964 1.00 89.12 117 ASP A N 1
ATOM 897 C CA . ASP A 1 117 ? -17.438 4.251 23.216 1.00 89.12 117 ASP A CA 1
ATOM 898 C C . ASP A 1 117 ? -18.461 3.978 22.113 1.00 89.12 117 ASP A C 1
ATOM 900 O O . ASP A 1 117 ? -19.411 4.745 21.950 1.00 89.12 117 ASP A O 1
ATOM 904 N N . ASP A 1 118 ? -18.343 2.854 21.410 1.00 90.12 118 ASP A N 1
ATOM 905 C CA . ASP A 1 118 ? -19.323 2.441 20.407 1.00 90.12 118 ASP A CA 1
ATOM 906 C C . ASP A 1 118 ? -20.678 2.115 21.047 1.00 90.12 118 ASP A C 1
ATOM 908 O O . ASP A 1 118 ? -21.718 2.469 20.490 1.00 90.12 118 ASP A O 1
ATOM 912 N N . ALA A 1 119 ? -20.696 1.538 22.254 1.00 89.69 119 ALA A N 1
ATOM 913 C CA . ALA A 1 119 ? -21.932 1.344 23.009 1.00 89.69 119 ALA A CA 1
ATOM 914 C C . ALA A 1 119 ? -22.610 2.682 23.354 1.00 89.69 119 ALA A C 1
ATOM 916 O O . ALA A 1 119 ? -23.822 2.812 23.176 1.00 89.69 119 ALA A O 1
ATOM 917 N N . LYS A 1 120 ? -21.842 3.697 23.779 1.00 87.38 120 LYS A N 1
ATOM 918 C CA . LYS A 1 120 ? -22.362 5.053 24.048 1.00 87.38 120 LYS A CA 1
ATOM 919 C C . LYS A 1 120 ? -22.865 5.746 22.777 1.00 87.38 120 LYS A C 1
ATOM 921 O O . LYS A 1 120 ? -23.904 6.403 22.793 1.00 87.38 120 LYS A O 1
ATOM 926 N N . LYS A 1 121 ? -22.159 5.592 21.655 1.00 87.44 121 LYS A N 1
ATOM 927 C CA . LYS A 1 121 ? -22.606 6.125 20.357 1.00 87.44 121 LYS A CA 1
ATOM 928 C C . LYS A 1 121 ? -23.888 5.438 19.891 1.00 87.44 121 LYS A C 1
ATOM 930 O O . LYS A 1 121 ? -24.813 6.109 19.440 1.00 87.44 121 LYS A O 1
ATOM 935 N N . ALA A 1 122 ? -23.979 4.118 20.044 1.00 87.25 122 ALA A N 1
ATOM 936 C CA . ALA A 1 122 ? -25.160 3.347 19.672 1.00 87.25 122 ALA A CA 1
ATOM 937 C C . ALA A 1 122 ? -26.388 3.715 20.517 1.00 87.25 122 ALA A C 1
ATOM 939 O O . ALA A 1 122 ? -27.495 3.806 19.979 1.00 87.25 122 ALA A O 1
ATOM 940 N N . THR A 1 123 ? -26.222 3.967 21.820 1.00 85.69 123 THR A N 1
ATOM 941 C CA . THR A 1 123 ? -27.320 4.461 22.665 1.00 85.69 123 THR A CA 1
ATOM 942 C C . THR A 1 123 ? -27.737 5.881 22.282 1.00 85.69 123 THR A C 1
ATOM 944 O O . THR A 1 123 ? -28.939 6.137 22.192 1.00 85.69 123 THR A O 1
ATOM 947 N N . GLY A 1 124 ? -26.788 6.769 21.966 1.00 84.50 124 GLY A N 1
ATOM 948 C CA . GLY A 1 124 ? -27.077 8.109 21.439 1.00 84.50 124 GLY A CA 1
ATOM 949 C C . GLY A 1 124 ? -27.829 8.093 20.100 1.00 84.50 124 GLY A C 1
ATOM 950 O O . GLY A 1 124 ? -28.808 8.814 19.916 1.00 84.50 124 GLY A O 1
ATOM 951 N N . LEU A 1 125 ? -27.445 7.211 19.175 1.00 84.62 125 LEU A N 1
ATOM 952 C CA . LEU A 1 125 ? -28.163 7.031 17.909 1.00 84.62 125 LEU A CA 1
ATOM 953 C C . LEU A 1 125 ? -29.573 6.468 18.131 1.00 84.62 125 LEU A C 1
ATOM 955 O O . LEU A 1 125 ? -30.535 6.959 17.535 1.00 84.62 125 LEU A O 1
ATOM 959 N N . LYS A 1 126 ? -29.725 5.479 19.023 1.00 83.56 126 LYS A N 1
ATOM 960 C CA . LYS A 1 126 ? -31.040 4.928 19.391 1.00 83.56 126 LYS A CA 1
ATOM 961 C C . LYS A 1 126 ? -31.960 5.987 20.000 1.00 83.56 126 LYS A C 1
ATOM 963 O O . LYS A 1 126 ? -33.144 6.012 19.659 1.00 83.56 126 LYS A O 1
ATOM 968 N N . SER A 1 127 ? -31.452 6.857 20.874 1.00 80.19 127 SER A N 1
ATOM 969 C CA . SER A 1 127 ? -32.266 7.915 21.486 1.00 80.19 127 SER A CA 1
ATOM 970 C C . SER A 1 127 ? -32.707 8.955 20.451 1.00 80.19 127 SER A C 1
ATOM 972 O O . SER A 1 127 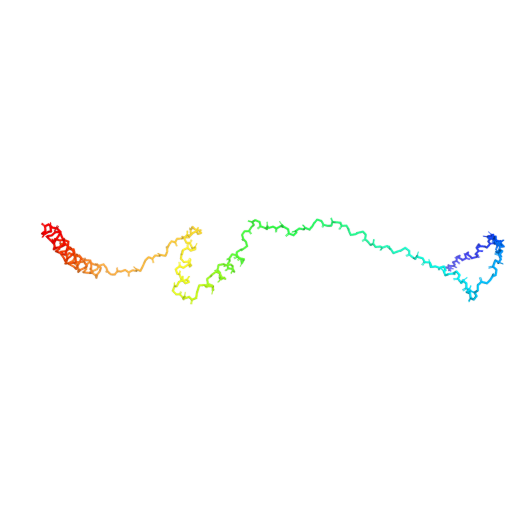? -33.886 9.311 20.407 1.00 80.19 127 SER A O 1
ATOM 974 N N . MET A 1 128 ? -31.814 9.356 19.543 1.00 79.06 128 MET A N 1
ATOM 975 C CA . MET A 1 128 ? -32.137 10.272 18.446 1.00 79.06 128 MET A CA 1
ATOM 976 C C . MET A 1 128 ? -33.215 9.695 17.510 1.00 79.06 128 MET A C 1
ATOM 978 O O . MET A 1 128 ? -34.177 10.385 17.163 1.00 79.06 128 MET A O 1
ATOM 982 N N . LEU A 1 129 ? -33.111 8.409 17.158 1.00 79.56 129 LEU A N 1
ATOM 983 C CA . LEU A 1 129 ? -34.126 7.689 16.380 1.00 79.56 129 LEU A CA 1
ATOM 984 C C . LEU A 1 129 ? -35.496 7.688 17.078 1.00 79.56 129 LEU A C 1
ATOM 986 O O . LEU A 1 129 ? -36.504 8.001 16.440 1.00 79.56 129 LEU A O 1
ATOM 990 N N . GLN A 1 130 ? -35.552 7.416 18.386 1.00 78.94 130 GLN A N 1
ATOM 991 C CA . GLN A 1 130 ? -36.816 7.430 19.136 1.00 78.94 130 GLN A CA 1
ATOM 992 C C . GLN A 1 130 ? -37.478 8.814 19.174 1.00 78.94 130 GLN A C 1
ATOM 994 O O . GLN A 1 130 ? -38.700 8.913 19.023 1.00 78.94 130 GLN A O 1
ATOM 999 N N . VAL A 1 131 ? -36.701 9.888 19.350 1.00 76.25 131 VAL A N 1
ATOM 1000 C CA . VAL A 1 131 ? -37.232 11.264 19.346 1.00 76.25 131 VAL A CA 1
ATOM 1001 C C . VAL A 1 131 ? -37.831 11.610 17.979 1.00 76.25 131 VAL A C 1
ATOM 1003 O O . VAL A 1 131 ? -38.928 12.172 17.907 1.00 76.25 131 VAL A O 1
ATOM 1006 N N . ASN A 1 132 ? -37.167 11.210 16.894 1.00 72.81 132 ASN A N 1
ATOM 1007 C CA . ASN A 1 132 ? -37.656 11.436 15.534 1.00 72.81 132 ASN A CA 1
ATOM 1008 C C . ASN A 1 132 ? -38.948 10.658 15.234 1.00 72.81 132 ASN A C 1
ATOM 1010 O O . ASN A 1 132 ? -39.866 11.205 14.620 1.00 72.81 132 ASN A O 1
ATOM 1014 N N . MET A 1 133 ? -39.075 9.418 15.717 1.00 73.31 133 MET A N 1
ATOM 1015 C CA . MET A 1 133 ? -40.306 8.634 15.552 1.00 73.31 133 MET A CA 1
ATOM 1016 C C . MET A 1 133 ? -41.485 9.203 16.355 1.00 73.31 133 MET A C 1
ATOM 1018 O O . MET A 1 133 ? -42.606 9.247 15.847 1.00 73.31 133 MET A O 1
ATOM 1022 N N . LYS A 1 134 ? -41.251 9.690 17.583 1.00 70.38 134 LYS A N 1
ATOM 1023 C CA . LYS A 1 134 ? -42.299 10.328 18.403 1.00 70.38 134 LYS A CA 1
ATOM 1024 C C . LYS A 1 134 ? -42.798 11.643 17.795 1.00 70.38 134 LYS A C 1
ATOM 1026 O O . LYS A 1 134 ? -43.997 11.899 17.841 1.00 70.38 134 LYS A O 1
ATOM 1031 N N . LYS A 1 135 ? -41.918 12.443 17.177 1.00 68.75 135 LYS A N 1
ATOM 1032 C CA . LYS A 1 135 ? -42.320 13.662 16.448 1.00 68.75 135 LYS A CA 1
ATOM 1033 C C . LYS A 1 135 ? -43.209 13.362 15.236 1.00 68.75 135 LYS A C 1
ATOM 1035 O O . LYS A 1 135 ? -44.129 14.127 14.977 1.00 68.75 135 LYS A O 1
ATOM 1040 N N . LYS A 1 136 ? -42.983 12.250 14.523 1.00 65.00 136 LYS A N 1
ATOM 1041 C CA . LYS A 1 136 ? -43.819 11.857 13.372 1.00 65.00 136 LYS A CA 1
ATOM 1042 C C . LYS A 1 136 ? -45.215 11.343 13.750 1.00 65.00 136 LYS A C 1
ATOM 1044 O O . LYS A 1 136 ? -46.114 11.469 12.936 1.00 65.00 136 LYS A O 1
ATOM 1049 N N . LYS A 1 137 ? -45.408 10.793 14.956 1.00 61.94 137 LYS A N 1
ATOM 1050 C CA . LYS A 1 137 ? -46.717 10.299 15.439 1.00 61.94 137 LYS A CA 1
ATOM 1051 C C . LYS A 1 137 ? -47.633 11.379 16.032 1.00 61.94 137 LYS A C 1
ATOM 1053 O O . LYS A 1 137 ? -48.764 11.073 16.379 1.00 61.94 137 LYS A O 1
ATOM 1058 N N . LYS A 1 138 ? -47.138 12.607 16.213 1.00 56.25 138 LYS A N 1
ATOM 1059 C CA . LYS A 1 138 ? -47.877 13.727 16.825 1.00 56.25 138 LYS A CA 1
ATOM 1060 C C . LYS A 1 138 ? -48.421 14.732 15.794 1.00 56.25 138 LYS A C 1
ATOM 1062 O O . LYS A 1 138 ? -48.784 15.839 16.179 1.00 56.25 138 LYS A O 1
ATOM 1067 N N . LYS A 1 139 ? -48.414 14.356 14.514 1.00 47.66 139 LYS A N 1
ATOM 1068 C CA . LYS A 1 139 ? -48.994 15.097 13.393 1.00 47.66 139 LYS A CA 1
ATOM 1069 C C . LYS A 1 139 ? -50.201 14.340 12.869 1.00 47.66 139 LYS A C 1
ATOM 1071 O O . LYS A 1 139 ? -50.106 13.093 12.856 1.00 47.66 139 LYS A O 1
#

Radius of gyration: 48.0 Å; Cα contacts (8 Å, |Δi|>4): 16; chains: 1; bounding box: 107×48×122 Å

Sequence (139 aa):
MEGAALLEDYSSSGGDAISFTTSSTDGVQVVPCVIRKKPRFAPKILKKKSTLNKISSEPNLKHVTFEVEQLLAREGNVQDRNVARERLVVSLGGNSPKGKAVNYKLLKEQRKQQKADDAKKATGLKSMLQVNMKKKKKK

InterPro domains:
  IPR027973 40S small subunit processome assembly factor 1-like [PF15375] (49-139)

Organism: NCBI:txid53326

pLDDT: mean 70.65, std 15.42, range [36.09, 95.06]

Solvent-accessible surface area (backbone atoms only — not comparable to full-atom values): 9470 Å² total; per-residue (Å²): 135,83,88,79,92,82,91,81,80,92,84,83,84,83,85,80,82,78,84,77,85,79,84,80,85,77,98,74,85,84,74,86,79,83,79,78,78,72,84,77,83,70,77,77,80,70,82,69,78,73,72,85,77,71,72,69,88,63,84,54,63,70,58,53,52,48,53,53,50,54,57,41,67,68,47,92,42,76,70,57,33,52,54,52,49,53,53,49,39,44,75,72,72,40,81,73,80,82,73,81,90,70,62,67,70,60,51,52,53,52,52,53,51,50,52,54,51,50,52,53,51,49,51,52,52,52,52,53,51,52,55,56,55,55,60,63,71,75,109

Foldseek 3Di:
DDDDDDDDDDDDDDDDPDDDDDPDDDDDDDDDDPPPDDDPPPPPPPPPPPPVPPPPPPPPPVVVVVVLVVVLVVPPDPVVSVVSVQVVCVVVVHDHDDDDDDDPVVVVVVVVVVVVVVVVVVVVVVVVVVVVVVVVVVD

Secondary structure (DSSP, 8-state):
-------------------------SS------------------------TT---SS--HHHHHHHHHHHHHHS--HHHHHHHHHHHHHHTTPPPPPPPP--HHHHHHHHHHHHHHHHHHHHHHHHHHHHHHHHHTT-

Mean predicted aligned error: 22.37 Å